Protein AF-A0A7J8GY88-F1 (afdb_monomer_lite)

pLDDT: mean 72.75, std 16.81, range [33.91, 91.88]

Foldseek 3Di:
DDDPPDDDPDPDDDDPDDQPDWDADDPPRDIDRPVVQVVVCVPDPVQVWGADPPPRDIDDDDDDLDADWDKDWDWAPDDDVPAPPWIKIKIWIWFDWDADDDDPPDRGDTPPTDDIDIDIGTDDPPPPD

Sequence (129 aa):
MERLTASSGYKNPQPTVKPDLVGKLSRCGHSFHIYCLVAMYNNGNKDGSLQCPTCKTIYGVKTGTQPPGKMEYHLIPHSLPGHPDCKTIRIIYSIPPGVQVSPTSAVGCHCLGFRCLQVDVSFSPLKVL

InterPro domains:
  IPR001841 Zinc finger, RING-type [PS50089] (28-56)
  IPR013083 Zinc finger, RING/FYVE/PHD-type [G3DSA:3.30.40.10] (1-59)
  IPR018957 Zinc finger, C3HC4 RING-type [PF00097] (24-55)
  IPR039396 Deltex, C-terminal [PF18102] (63-109)
  IPR039398 Deltex family [PTHR12622] (15-100)
  IPR039399 Deltex, C-terminal domain superfamily [G3DSA:3.30.390.130] (62-117)

Secondary structure (DSSP, 8-state):
-----S-----S---S--TT-EEE-TTT--EEEHHHHHHHHHHTT-SS-EE-TTT--EES-----PPS-EEEEEEES-PPTT-TT--EEEEEEE---EE---SSS-TT-EE-----EEEEEEPP-----

Organism: Rousettus aegyptiacus (NCBI:txid9407)

Structure (mmCIF, N/CA/C/O backbone):
data_AF-A0A7J8GY88-F1
#
_entry.id   AF-A0A7J8GY88-F1
#
loop_
_atom_site.group_PDB
_atom_site.id
_atom_site.type_symbol
_atom_site.label_atom_id
_atom_site.label_alt_id
_atom_site.label_comp_id
_atom_site.label_asym_id
_atom_site.label_entity_id
_atom_site.label_seq_id
_atom_site.pdbx_PDB_ins_code
_atom_site.Cartn_x
_atom_site.Cartn_y
_atom_site.Cartn_z
_atom_site.occupancy
_atom_site.B_iso_or_equiv
_atom_site.auth_seq_id
_atom_site.auth_comp_id
_atom_site.auth_asym_id
_atom_site.auth_atom_id
_atom_site.pdbx_PDB_model_num
ATOM 1 N N . MET A 1 1 ? -8.255 3.814 -30.889 1.00 40.75 1 MET A N 1
ATOM 2 C CA . MET A 1 1 ? -7.013 3.438 -30.179 1.00 40.75 1 MET A CA 1
ATOM 3 C C . MET A 1 1 ? -5.896 4.250 -30.811 1.00 40.75 1 MET A C 1
ATOM 5 O O . MET A 1 1 ? -5.532 3.961 -31.945 1.00 40.75 1 MET A O 1
ATOM 9 N N . GLU A 1 2 ? -5.465 5.340 -30.177 1.00 40.03 2 GLU A N 1
ATOM 10 C CA . GLU A 1 2 ? -4.408 6.192 -30.738 1.00 40.03 2 GLU A CA 1
ATOM 11 C C . GLU A 1 2 ? -3.085 5.421 -30.816 1.00 40.03 2 GLU A C 1
ATOM 13 O O . GLU A 1 2 ? -2.654 4.787 -29.850 1.00 40.03 2 GLU A O 1
ATOM 18 N N . ARG A 1 3 ? -2.468 5.434 -32.003 1.00 48.53 3 ARG A N 1
ATOM 19 C CA . ARG A 1 3 ? -1.144 4.857 -32.246 1.00 48.53 3 ARG A CA 1
ATOM 20 C C . ARG A 1 3 ? -0.113 5.739 -31.550 1.00 48.53 3 ARG A C 1
ATOM 22 O O . ARG A 1 3 ? 0.061 6.893 -31.921 1.00 48.53 3 ARG A O 1
ATOM 29 N N . LEU A 1 4 ? 0.585 5.178 -30.569 1.00 50.59 4 LEU A N 1
ATOM 30 C CA . LEU A 1 4 ? 1.735 5.804 -29.922 1.00 50.59 4 LEU A CA 1
ATOM 31 C C . LEU A 1 4 ? 2.887 5.872 -30.943 1.00 50.59 4 LEU A C 1
ATOM 33 O O . LEU A 1 4 ? 3.615 4.901 -31.127 1.00 50.59 4 LEU A O 1
ATOM 37 N N . THR A 1 5 ? 3.002 6.986 -31.667 1.00 51.88 5 THR A N 1
ATOM 38 C CA . THR A 1 5 ? 3.960 7.190 -32.772 1.00 51.88 5 THR A CA 1
ATOM 39 C C . THR A 1 5 ? 5.333 7.705 -32.330 1.00 51.88 5 THR A C 1
ATOM 41 O O . THR A 1 5 ? 6.198 7.911 -33.176 1.00 51.88 5 THR A O 1
ATOM 44 N N . ALA A 1 6 ? 5.569 7.893 -31.028 1.00 51.19 6 ALA A N 1
ATOM 45 C CA . ALA A 1 6 ? 6.829 8.419 -30.509 1.00 51.19 6 ALA A CA 1
ATOM 46 C C . ALA A 1 6 ? 7.483 7.474 -29.491 1.00 51.19 6 ALA A C 1
ATOM 48 O O . ALA A 1 6 ? 6.825 6.915 -28.610 1.00 51.19 6 ALA A O 1
ATOM 49 N N . SER A 1 7 ? 8.807 7.335 -29.594 1.00 56.56 7 SER A N 1
ATOM 50 C CA . SER A 1 7 ? 9.641 6.625 -28.624 1.00 56.56 7 SER A CA 1
ATOM 51 C C . SER A 1 7 ? 9.561 7.300 -27.253 1.00 56.56 7 SER A C 1
ATOM 53 O O . SER A 1 7 ? 9.773 8.507 -27.138 1.00 56.56 7 SER A O 1
ATOM 55 N N . SER A 1 8 ? 9.279 6.516 -26.212 1.00 56.22 8 SER A N 1
ATOM 56 C CA . SER A 1 8 ? 9.199 6.988 -24.827 1.00 56.22 8 SER A CA 1
ATOM 57 C C . SER A 1 8 ? 10.501 7.690 -24.403 1.00 56.22 8 SER A C 1
ATOM 59 O O . SER A 1 8 ? 11.583 7.126 -24.543 1.00 56.22 8 SER A O 1
ATOM 61 N N . GLY A 1 9 ? 10.408 8.925 -23.897 1.00 51.25 9 GLY A N 1
ATOM 62 C CA . GLY A 1 9 ? 11.538 9.828 -23.622 1.00 51.25 9 GLY A CA 1
ATOM 63 C C . GLY A 1 9 ? 12.463 9.455 -22.451 1.00 51.25 9 GLY A C 1
ATOM 64 O O . GLY A 1 9 ? 13.163 10.326 -21.936 1.00 51.25 9 GLY A O 1
ATOM 65 N N . TYR A 1 10 ? 12.491 8.195 -22.009 1.00 54.56 10 TYR A N 1
ATOM 66 C CA . TYR A 1 10 ? 13.381 7.736 -20.940 1.00 54.56 10 TYR A CA 1
ATOM 67 C C . TYR A 1 10 ? 14.808 7.534 -21.475 1.00 54.56 10 TYR A C 1
ATOM 69 O O . TYR A 1 10 ? 15.186 6.451 -21.911 1.00 54.56 10 TYR A O 1
ATOM 77 N N . LYS A 1 11 ? 15.628 8.589 -21.446 1.00 57.06 11 LYS A N 1
ATOM 78 C CA . LYS A 1 11 ? 17.071 8.506 -21.720 1.00 57.06 11 LYS A CA 1
ATOM 79 C C . LYS A 1 11 ? 17.822 8.149 -20.428 1.00 57.06 11 LYS A C 1
ATOM 81 O O . LYS A 1 11 ? 18.142 9.046 -19.663 1.00 57.06 11 LYS A O 1
ATOM 86 N N . ASN A 1 12 ? 18.076 6.863 -20.165 1.00 56.41 12 ASN A N 1
ATOM 87 C CA . ASN A 1 12 ? 18.990 6.390 -19.107 1.00 56.41 12 ASN A CA 1
ATOM 88 C C . ASN A 1 12 ? 19.606 5.015 -19.470 1.00 56.41 12 ASN A C 1
ATOM 90 O O . ASN A 1 12 ? 19.068 4.351 -20.363 1.00 56.41 12 ASN A O 1
ATOM 94 N N . PRO A 1 13 ? 20.743 4.614 -18.852 1.00 52.81 13 PRO A N 1
ATOM 95 C CA . PRO A 1 13 ? 21.670 3.607 -19.381 1.00 52.81 13 PRO A CA 1
ATOM 96 C C . PRO A 1 13 ? 20.986 2.282 -19.711 1.00 52.81 13 PRO A C 1
ATOM 98 O O . PRO A 1 13 ? 20.265 1.724 -18.888 1.00 52.81 13 PRO A O 1
ATOM 101 N N . GLN A 1 14 ? 21.215 1.813 -20.936 1.00 56.06 14 GLN A N 1
ATOM 102 C CA . GLN A 1 14 ?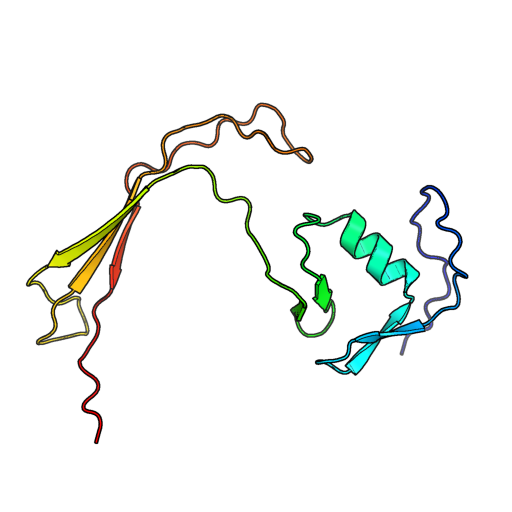 20.589 0.637 -21.535 1.00 56.06 14 GLN A CA 1
ATOM 103 C C . GLN A 1 14 ? 20.840 -0.631 -20.698 1.00 56.06 14 GLN A C 1
ATOM 105 O O . GLN A 1 14 ? 21.978 -1.098 -20.641 1.00 56.06 14 GLN A O 1
ATOM 110 N N . PRO A 1 15 ? 19.805 -1.257 -20.109 1.00 56.34 15 PRO A N 1
ATOM 111 C CA . PRO A 1 15 ? 19.849 -2.686 -19.840 1.00 56.34 15 PRO A CA 1
ATOM 112 C C . PRO A 1 15 ? 19.830 -3.412 -21.193 1.00 56.34 15 PRO A C 1
ATOM 114 O O . PRO A 1 15 ? 19.182 -2.953 -22.130 1.00 56.34 15 PRO A O 1
ATOM 117 N N . THR A 1 16 ? 20.497 -4.557 -21.300 1.00 59.41 16 THR A N 1
ATOM 118 C CA . THR A 1 16 ? 20.654 -5.396 -22.510 1.00 59.41 16 THR A CA 1
ATOM 119 C C . THR A 1 16 ? 19.353 -6.051 -23.021 1.00 59.41 16 THR A C 1
ATOM 121 O O . THR A 1 16 ? 19.370 -7.130 -23.613 1.00 59.41 16 THR A O 1
ATOM 124 N N . VAL A 1 17 ? 18.198 -5.429 -22.786 1.00 59.47 17 VAL A N 1
ATOM 125 C CA . VAL A 1 17 ? 16.869 -5.948 -23.118 1.00 59.47 17 VAL A CA 1
ATOM 126 C C . VAL A 1 17 ? 16.369 -5.277 -24.395 1.00 59.47 17 VAL A C 1
ATOM 128 O O . VAL A 1 17 ? 16.297 -4.053 -24.473 1.00 59.47 17 VAL A O 1
ATOM 131 N N . LYS A 1 18 ? 16.003 -6.082 -25.400 1.00 67.25 18 LYS A N 1
ATOM 132 C CA . LYS A 1 18 ? 15.458 -5.591 -26.676 1.00 67.25 18 LYS A CA 1
ATOM 133 C C . LYS A 1 18 ? 14.180 -4.759 -26.433 1.00 67.25 18 LYS A C 1
ATOM 135 O O . LYS A 1 18 ? 13.305 -5.230 -25.702 1.00 67.25 18 LYS A O 1
ATOM 140 N N . PRO A 1 19 ? 14.037 -3.569 -27.049 1.00 64.62 19 PRO A N 1
ATOM 141 C CA . PRO A 1 19 ? 12.923 -2.649 -26.783 1.00 64.62 19 PRO A CA 1
ATOM 142 C C . PRO A 1 19 ? 11.547 -3.199 -27.194 1.00 64.62 19 PRO A C 1
ATOM 144 O O . PRO A 1 19 ? 10.539 -2.792 -26.623 1.00 64.62 19 PRO A O 1
ATOM 147 N N . ASP A 1 20 ? 11.506 -4.167 -28.112 1.00 75.00 20 ASP A N 1
ATOM 148 C CA . ASP A 1 20 ? 10.263 -4.744 -28.645 1.00 75.00 20 ASP A CA 1
ATOM 149 C C . ASP A 1 20 ? 9.676 -5.874 -27.780 1.00 75.00 20 ASP A C 1
ATOM 151 O O . ASP A 1 20 ? 8.665 -6.483 -28.134 1.00 75.00 20 ASP A O 1
ATOM 155 N N . LEU A 1 21 ? 10.298 -6.196 -26.640 1.00 84.88 21 LEU A N 1
ATOM 156 C CA . LEU A 1 21 ? 9.825 -7.280 -25.787 1.00 84.88 21 LEU A CA 1
ATOM 157 C C . LEU A 1 21 ? 8.581 -6.852 -24.993 1.00 84.88 21 LEU A C 1
ATOM 159 O O . LEU A 1 21 ? 8.649 -6.001 -24.101 1.00 84.88 21 LEU A O 1
ATOM 163 N N . VAL A 1 2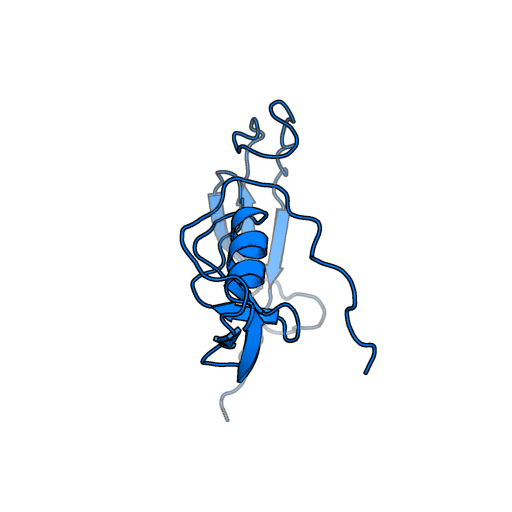2 ? 7.448 -7.490 -25.280 1.00 89.75 22 VAL A N 1
ATOM 164 C CA . VAL A 1 22 ? 6.180 -7.309 -24.560 1.00 89.75 22 VAL A CA 1
ATOM 165 C C . VAL A 1 22 ? 5.988 -8.446 -23.561 1.00 89.75 22 VAL A C 1
ATOM 167 O O . VAL A 1 22 ? 6.116 -9.618 -23.907 1.00 89.75 22 VAL A O 1
ATOM 170 N N . GLY A 1 23 ? 5.650 -8.102 -22.320 1.00 86.62 23 GLY A N 1
ATOM 171 C CA . GLY A 1 23 ? 5.280 -9.059 -21.281 1.00 86.62 23 GLY A CA 1
ATOM 172 C C . GLY A 1 23 ? 3.855 -8.859 -20.801 1.00 86.62 23 GLY A C 1
ATOM 173 O O . GLY A 1 23 ? 3.323 -7.750 -20.833 1.00 86.62 23 GLY A O 1
ATOM 174 N N . LYS A 1 24 ? 3.253 -9.944 -20.315 1.00 91.44 24 LYS A N 1
ATOM 175 C CA . LYS A 1 24 ? 1.909 -9.965 -19.738 1.00 91.44 24 LYS A CA 1
ATOM 176 C C . LYS A 1 24 ? 1.996 -10.196 -18.235 1.00 91.44 24 LYS A C 1
ATOM 178 O O . LYS A 1 24 ? 2.655 -11.132 -17.787 1.00 91.44 24 LYS A O 1
ATOM 183 N N . LEU A 1 25 ? 1.312 -9.365 -17.456 1.00 88.19 25 LEU A N 1
ATOM 184 C CA . LEU A 1 25 ? 1.234 -9.550 -16.010 1.00 88.19 25 LEU A CA 1
ATOM 185 C C . LEU A 1 25 ? 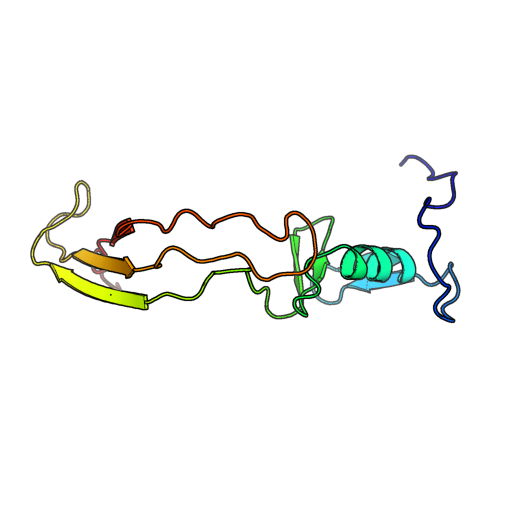0.332 -10.750 -15.674 1.00 88.19 25 LEU A C 1
ATOM 187 O O . LEU A 1 25 ? -0.793 -10.838 -16.163 1.00 88.19 25 LEU A O 1
ATOM 191 N N . SER A 1 26 ? 0.808 -11.662 -14.825 1.00 86.88 26 SER A N 1
ATOM 192 C CA . SER A 1 26 ? 0.183 -12.978 -14.611 1.00 86.88 26 SER A CA 1
ATOM 193 C C . SER A 1 26 ? -1.216 -12.936 -13.987 1.00 86.88 26 SER A C 1
ATOM 195 O O . SER A 1 26 ? -2.068 -13.728 -14.374 1.00 86.88 26 SER A O 1
ATOM 197 N N . ARG A 1 27 ? -1.484 -12.013 -13.049 1.00 87.06 27 ARG A N 1
ATOM 198 C CA . ARG A 1 27 ? -2.763 -11.957 -12.310 1.00 87.06 27 ARG A CA 1
ATOM 199 C C . ARG A 1 27 ? -3.842 -11.163 -13.042 1.00 87.06 27 ARG A C 1
ATOM 201 O O . ARG A 1 27 ? -4.996 -11.559 -13.038 1.00 87.06 27 ARG A O 1
ATOM 208 N N . CYS A 1 28 ? -3.478 -10.031 -13.641 1.00 90.88 28 CYS A N 1
ATOM 209 C CA . CYS A 1 28 ? -4.427 -9.107 -14.269 1.00 90.88 28 CYS A CA 1
ATOM 210 C C . CYS A 1 28 ? -4.428 -9.178 -15.799 1.00 90.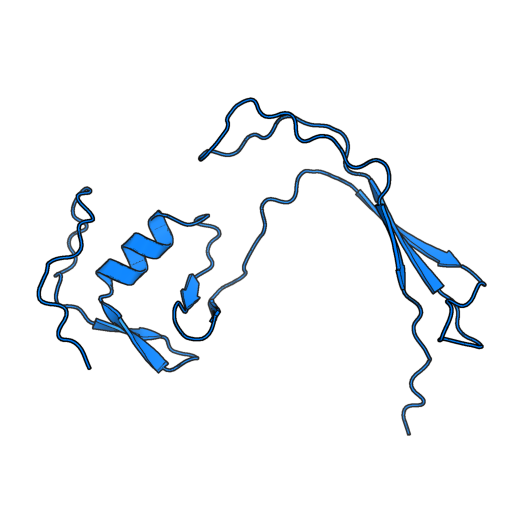88 28 CYS A C 1
ATOM 212 O O . CYS A 1 28 ? -5.232 -8.510 -16.435 1.00 90.88 28 CYS A O 1
ATOM 214 N N . GLY A 1 29 ? -3.499 -9.920 -16.404 1.00 89.25 29 GLY A N 1
ATOM 215 C CA . GLY A 1 29 ? -3.460 -10.161 -17.844 1.00 89.25 29 GLY A CA 1
ATOM 216 C C . GLY A 1 29 ? -3.150 -8.948 -18.726 1.00 89.25 29 GLY A C 1
ATOM 217 O O . GLY A 1 29 ? -3.234 -9.065 -19.944 1.00 89.25 29 GLY A O 1
ATOM 218 N N . HIS A 1 30 ? -2.780 -7.805 -18.149 1.00 91.12 30 HIS A N 1
ATOM 219 C CA . HIS A 1 30 ? -2.423 -6.604 -18.901 1.00 91.12 30 HIS A CA 1
ATOM 220 C C . HIS A 1 30 ? -1.015 -6.736 -19.493 1.00 91.12 30 HIS A C 1
ATOM 222 O O . HIS A 1 30 ? -0.089 -7.168 -18.799 1.00 91.12 30 HIS A O 1
ATOM 228 N N . SER A 1 31 ? -0.870 -6.352 -20.762 1.00 91.00 31 SER A N 1
ATOM 229 C CA . SER A 1 31 ? 0.385 -6.427 -21.514 1.00 91.00 31 SER A CA 1
ATOM 230 C C . SER A 1 31 ? 1.066 -5.066 -21.607 1.00 91.00 31 SER A C 1
ATOM 232 O O . SER A 1 31 ? 0.411 -4.059 -21.872 1.00 91.00 31 SER A O 1
ATOM 234 N N . PHE A 1 32 ? 2.384 -5.044 -21.431 1.00 89.38 32 PHE A N 1
ATOM 235 C CA . PHE A 1 32 ? 3.207 -3.839 -21.515 1.00 89.38 32 PHE A CA 1
ATOM 236 C C . PHE A 1 32 ? 4.570 -4.179 -22.117 1.00 89.38 32 PHE A C 1
ATOM 238 O O . PHE A 1 32 ? 5.032 -5.317 -22.006 1.00 89.38 32 PHE A O 1
ATOM 245 N N . HIS A 1 33 ? 5.260 -3.191 -22.688 1.00 88.06 33 HIS A N 1
ATOM 246 C CA . HIS A 1 33 ? 6.686 -3.350 -22.967 1.00 88.06 33 HIS A CA 1
ATOM 247 C C . HIS A 1 33 ? 7.418 -3.616 -21.651 1.00 88.06 33 HIS A C 1
ATOM 249 O O . HIS A 1 33 ? 7.263 -2.858 -20.685 1.00 88.06 33 HIS A O 1
ATOM 255 N N . ILE A 1 34 ? 8.231 -4.671 -21.618 1.00 85.38 34 ILE A N 1
ATOM 256 C CA . ILE A 1 34 ? 9.042 -5.023 -20.447 1.00 85.38 34 ILE A CA 1
ATOM 257 C C . ILE A 1 34 ? 9.899 -3.825 -20.031 1.00 85.38 34 ILE A C 1
ATOM 259 O O . ILE A 1 34 ? 9.977 -3.501 -18.849 1.00 85.38 34 ILE A O 1
ATOM 263 N N . TYR A 1 35 ? 10.447 -3.098 -21.007 1.00 84.88 35 TYR A N 1
ATOM 264 C CA . TYR A 1 35 ? 11.213 -1.881 -20.762 1.00 84.88 35 TYR A CA 1
ATOM 265 C C . TYR A 1 35 ? 10.409 -0.800 -20.020 1.00 84.88 35 TYR A C 1
ATOM 267 O O . TYR A 1 35 ? 10.896 -0.238 -19.043 1.00 84.88 35 TYR A O 1
ATOM 275 N N . CYS A 1 36 ? 9.158 -0.540 -20.418 1.00 85.94 36 CYS A N 1
ATOM 276 C CA . CYS A 1 36 ? 8.302 0.446 -19.750 1.00 85.94 36 CYS A CA 1
ATOM 277 C C . CYS A 1 36 ? 7.965 0.037 -18.310 1.00 85.94 36 CYS A C 1
ATOM 279 O O . CYS A 1 36 ? 7.924 0.896 -17.430 1.00 85.94 36 CYS A O 1
ATOM 281 N N . LEU A 1 37 ? 7.760 -1.260 -18.051 1.00 85.44 37 LEU A N 1
ATOM 282 C CA . LEU A 1 37 ? 7.546 -1.762 -16.690 1.00 85.44 37 LEU A CA 1
ATOM 283 C C . LEU A 1 37 ? 8.791 -1.582 -15.817 1.00 85.44 37 LEU A C 1
ATOM 285 O O . LEU A 1 37 ? 8.672 -1.141 -14.675 1.00 85.44 37 LEU A O 1
ATOM 289 N N . VAL A 1 38 ? 9.978 -1.872 -16.356 1.00 85.12 38 VAL A N 1
ATOM 290 C CA . VAL A 1 38 ? 11.254 -1.688 -15.647 1.00 85.12 38 VAL A CA 1
ATOM 291 C C . VAL A 1 38 ? 11.530 -0.206 -15.385 1.00 85.12 38 VAL A C 1
ATOM 293 O O . VAL A 1 38 ? 11.898 0.156 -14.271 1.00 85.12 38 VAL A O 1
ATOM 296 N N . ALA A 1 39 ? 11.311 0.667 -16.370 1.00 85.94 39 ALA A N 1
ATOM 297 C CA . ALA A 1 39 ? 11.462 2.113 -16.206 1.00 85.94 39 ALA A CA 1
ATOM 298 C C . ALA A 1 39 ? 10.503 2.666 -15.139 1.00 85.94 39 ALA A C 1
ATOM 300 O O . ALA A 1 39 ? 10.922 3.429 -14.268 1.00 85.94 39 ALA A O 1
ATOM 301 N N . MET A 1 40 ? 9.240 2.229 -15.157 1.00 87.00 40 MET A N 1
ATOM 302 C CA . MET A 1 40 ? 8.254 2.584 -14.136 1.00 87.00 40 MET A CA 1
ATOM 303 C C . MET A 1 40 ? 8.694 2.117 -12.744 1.00 87.00 40 MET A C 1
ATOM 305 O O . MET A 1 40 ? 8.655 2.903 -11.801 1.00 87.00 40 MET A O 1
ATOM 309 N N . TYR A 1 41 ? 9.137 0.864 -12.614 1.00 85.62 41 TYR A N 1
ATOM 310 C CA . TYR A 1 41 ? 9.632 0.324 -11.347 1.00 85.62 41 TYR A CA 1
ATOM 311 C C . TYR A 1 41 ? 10.848 1.109 -10.831 1.00 85.62 41 TYR A C 1
ATOM 313 O O . TYR A 1 41 ? 10.903 1.475 -9.658 1.00 85.62 41 TYR A O 1
ATOM 321 N N . ASN A 1 42 ? 11.787 1.445 -11.719 1.00 84.25 42 ASN A N 1
ATOM 322 C CA . ASN A 1 42 ? 12.994 2.195 -11.377 1.00 84.25 42 ASN A CA 1
ATOM 323 C C . ASN A 1 42 ? 12.733 3.648 -10.963 1.00 84.25 42 ASN A C 1
ATOM 325 O O . ASN A 1 42 ? 13.552 4.213 -10.240 1.00 84.25 42 ASN A O 1
ATOM 329 N N . ASN A 1 43 ? 11.631 4.244 -11.417 1.00 82.31 43 ASN A N 1
ATOM 330 C CA . ASN A 1 43 ? 11.212 5.587 -11.016 1.00 82.31 43 ASN A CA 1
ATOM 331 C C . ASN A 1 43 ? 10.312 5.591 -9.764 1.00 82.31 43 ASN A C 1
ATOM 333 O O . ASN A 1 43 ? 10.003 6.654 -9.234 1.00 82.31 43 ASN A O 1
ATOM 337 N N . GLY A 1 44 ? 9.844 4.423 -9.320 1.00 77.38 44 GLY A N 1
ATOM 338 C CA . GLY A 1 44 ? 9.033 4.282 -8.114 1.00 77.38 44 GLY A CA 1
ATOM 339 C C . GLY A 1 44 ? 9.866 4.128 -6.841 1.00 77.38 44 GLY A C 1
ATOM 340 O O . GLY A 1 44 ? 11.084 4.300 -6.836 1.00 77.38 44 GLY A O 1
ATOM 341 N N . ASN A 1 45 ? 9.199 3.721 -5.759 1.00 70.00 45 ASN A N 1
ATOM 342 C CA . ASN A 1 45 ? 9.815 3.509 -4.444 1.00 70.00 45 ASN A CA 1
ATOM 343 C C . ASN A 1 45 ? 10.769 2.306 -4.383 1.00 70.00 45 ASN A C 1
ATOM 345 O O . ASN A 1 45 ? 11.437 2.124 -3.368 1.00 70.00 45 ASN A O 1
ATOM 349 N N . LYS A 1 46 ? 10.846 1.493 -5.449 1.00 76.19 46 LYS A N 1
ATOM 350 C CA . LYS A 1 46 ? 11.670 0.272 -5.527 1.00 76.19 46 LYS A CA 1
ATOM 351 C C . LYS A 1 46 ? 11.478 -0.644 -4.314 1.00 76.19 46 LYS A C 1
ATOM 353 O O . LYS A 1 46 ? 12.404 -1.322 -3.882 1.00 76.19 46 LYS A O 1
ATOM 358 N N . ASP A 1 47 ? 10.264 -0.683 -3.781 1.00 73.25 47 ASP A N 1
ATOM 359 C CA . ASP A 1 47 ? 9.901 -1.393 -2.557 1.00 73.25 47 ASP A CA 1
ATOM 360 C C . ASP A 1 47 ? 9.709 -2.907 -2.767 1.00 73.25 47 ASP A C 1
ATOM 362 O O . ASP A 1 47 ? 9.142 -3.595 -1.924 1.00 73.25 47 ASP A O 1
ATOM 366 N N . GLY A 1 48 ? 10.157 -3.437 -3.910 1.00 78.94 48 GLY A N 1
ATOM 367 C CA . GLY A 1 48 ? 9.942 -4.829 -4.303 1.00 78.94 48 GLY A CA 1
ATOM 368 C C . GLY A 1 48 ? 8.526 -5.119 -4.805 1.00 78.94 48 GLY A C 1
ATOM 369 O O . GLY A 1 48 ? 8.242 -6.258 -5.179 1.00 78.94 48 GLY A O 1
ATOM 370 N N . SER A 1 49 ? 7.645 -4.113 -4.852 1.00 85.75 49 SER A N 1
ATOM 371 C CA . SER A 1 49 ? 6.303 -4.244 -5.413 1.00 85.75 49 SER A CA 1
ATOM 372 C C . SER A 1 49 ? 6.173 -3.590 -6.787 1.00 85.75 49 SER A C 1
ATOM 374 O O . SER A 1 49 ? 6.796 -2.576 -7.102 1.00 85.75 49 SER A O 1
ATOM 376 N N . LEU A 1 50 ? 5.339 -4.193 -7.631 1.00 86.25 50 LEU A N 1
ATOM 377 C CA . LEU A 1 50 ? 4.957 -3.657 -8.930 1.00 86.25 50 LEU A CA 1
ATOM 378 C C . LEU A 1 50 ? 3.445 -3.465 -8.940 1.00 86.25 50 LEU A C 1
ATOM 380 O O . LEU A 1 50 ? 2.683 -4.411 -8.747 1.00 86.25 50 LEU A O 1
ATOM 384 N N . GLN A 1 51 ? 2.994 -2.244 -9.201 1.00 88.75 51 GLN A N 1
ATOM 385 C CA . GLN A 1 51 ? 1.577 -1.949 -9.349 1.00 88.75 51 GLN A CA 1
ATOM 386 C C . GLN A 1 51 ? 1.214 -1.858 -10.831 1.00 88.75 51 GLN A C 1
ATOM 388 O O . GLN A 1 51 ? 1.842 -1.118 -11.585 1.00 88.75 51 GLN A O 1
ATOM 393 N N . CYS A 1 52 ? 0.180 -2.586 -11.259 1.00 88.94 52 CYS A N 1
ATOM 394 C CA . CYS A 1 52 ? -0.310 -2.484 -12.629 1.00 88.94 52 CYS A CA 1
ATOM 395 C C . CYS A 1 52 ? -0.831 -1.056 -12.901 1.00 88.94 52 CYS A C 1
ATOM 397 O O . CYS A 1 52 ? -1.720 -0.596 -12.173 1.00 88.94 52 CYS A O 1
ATOM 399 N N . PRO A 1 53 ? -0.361 -0.372 -13.962 1.00 88.44 53 PRO A N 1
ATOM 400 C CA . PRO A 1 53 ? -0.813 0.977 -14.305 1.00 88.44 53 PRO A CA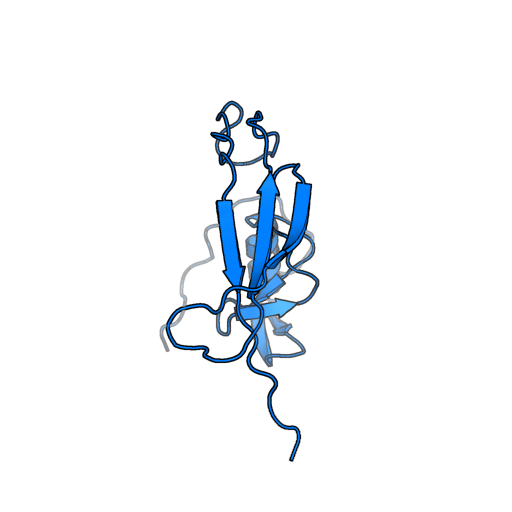 1
ATOM 401 C C . PRO A 1 53 ? -2.325 1.065 -14.538 1.00 88.44 53 PRO A C 1
ATOM 403 O O . PRO A 1 53 ? -2.950 2.029 -14.093 1.00 88.44 53 PRO A O 1
ATOM 406 N N . THR A 1 54 ? -2.893 0.035 -15.178 1.00 88.88 54 THR A N 1
ATOM 407 C CA . THR A 1 54 ? -4.286 -0.015 -15.644 1.00 88.88 54 THR A CA 1
ATOM 408 C C . THR A 1 54 ? -5.276 -0.323 -14.525 1.00 88.88 54 THR A C 1
ATOM 410 O O . THR A 1 54 ? -6.215 0.428 -14.306 1.00 88.88 54 THR A O 1
ATOM 413 N N . CYS A 1 55 ? -5.064 -1.418 -13.794 1.00 89.62 55 CYS A N 1
ATOM 414 C CA . CYS A 1 55 ? -6.047 -1.950 -12.837 1.00 89.62 55 CYS A CA 1
ATOM 415 C C . CYS A 1 55 ? -5.608 -1.858 -11.376 1.00 89.62 55 CYS A C 1
ATOM 417 O O . CYS A 1 55 ? -6.304 -2.342 -10.490 1.00 89.62 55 CYS A O 1
ATOM 419 N N . LYS A 1 56 ? -4.431 -1.279 -11.112 1.00 88.69 56 LYS A N 1
ATOM 420 C CA . LYS A 1 56 ? -3.876 -1.095 -9.766 1.00 88.69 56 LYS A CA 1
ATOM 421 C C . LYS A 1 56 ? -3.595 -2.390 -8.991 1.00 88.69 56 LYS A C 1
ATOM 423 O O . LYS A 1 56 ? -3.180 -2.285 -7.841 1.00 88.69 56 LYS A O 1
ATOM 428 N N . THR A 1 57 ? -3.719 -3.573 -9.609 1.00 87.94 57 THR A N 1
ATOM 429 C CA . THR A 1 57 ? -3.292 -4.851 -9.017 1.00 87.94 57 THR A CA 1
ATOM 430 C C . THR A 1 57 ? -1.831 -4.779 -8.593 1.00 87.94 57 THR A C 1
ATOM 432 O O . THR A 1 57 ? -0.972 -4.388 -9.385 1.00 87.94 57 THR A O 1
ATOM 435 N N . ILE A 1 58 ? -1.562 -5.169 -7.350 1.00 88.06 58 ILE A N 1
ATOM 436 C CA . ILE A 1 58 ? -0.230 -5.165 -6.750 1.00 88.06 58 ILE A CA 1
ATOM 437 C C . ILE A 1 58 ? 0.376 -6.565 -6.882 1.00 88.06 58 ILE A C 1
ATOM 439 O O . ILE A 1 58 ? -0.254 -7.575 -6.555 1.00 88.06 58 ILE A O 1
ATOM 443 N N . TYR A 1 59 ? 1.608 -6.605 -7.372 1.00 85.31 59 TYR A N 1
ATOM 444 C CA . TYR A 1 59 ? 2.462 -7.780 -7.451 1.00 85.31 59 TYR A CA 1
ATOM 445 C C . TYR A 1 59 ? 3.592 -7.604 -6.438 1.00 85.31 59 TYR A C 1
ATOM 447 O O . TYR A 1 59 ? 4.272 -6.582 -6.467 1.00 85.31 59 TYR A O 1
ATOM 455 N N . GLY A 1 60 ? 3.779 -8.575 -5.543 1.00 85.50 60 GLY A N 1
ATOM 456 C CA . GLY A 1 60 ? 4.673 -8.438 -4.389 1.00 85.50 60 GLY A CA 1
ATOM 457 C C . GLY A 1 60 ? 3.996 -7.777 -3.184 1.00 85.50 60 GLY A C 1
ATOM 458 O O . GLY A 1 60 ? 2.772 -7.623 -3.149 1.00 85.50 60 GLY A O 1
ATOM 459 N N . VAL A 1 61 ? 4.797 -7.406 -2.185 1.00 84.19 61 VAL A N 1
ATOM 460 C CA . VAL A 1 61 ? 4.332 -6.737 -0.962 1.00 84.19 61 VAL A CA 1
ATOM 461 C C . VAL A 1 61 ? 4.613 -5.250 -1.097 1.00 84.19 61 VAL A C 1
ATOM 463 O O . VAL A 1 61 ? 5.766 -4.840 -1.084 1.00 84.19 61 VAL A O 1
ATOM 466 N N . LYS A 1 62 ? 3.561 -4.442 -1.240 1.00 80.62 62 LYS A N 1
ATOM 467 C CA . LYS A 1 62 ? 3.705 -2.987 -1.291 1.00 80.62 62 LYS A CA 1
ATOM 468 C C . LYS A 1 62 ? 4.015 -2.465 0.102 1.00 80.62 62 LYS A C 1
ATOM 470 O O . LYS A 1 62 ? 3.175 -2.586 0.994 1.00 80.62 62 LYS A O 1
ATOM 475 N N . THR A 1 63 ? 5.193 -1.876 0.274 1.00 80.00 63 THR A N 1
ATOM 476 C CA . THR A 1 63 ? 5.578 -1.250 1.543 1.00 80.00 63 THR A CA 1
ATOM 477 C C . THR A 1 63 ? 5.559 0.270 1.413 1.00 80.00 63 THR A C 1
ATOM 479 O O . THR A 1 63 ? 5.815 0.839 0.351 1.00 80.00 63 THR A O 1
ATOM 482 N N . GLY A 1 64 ? 5.142 0.941 2.485 1.00 78.88 64 GLY A N 1
ATOM 483 C CA . GLY A 1 64 ? 5.155 2.398 2.575 1.00 78.88 64 GLY A CA 1
ATOM 484 C C . GLY A 1 64 ? 6.449 2.907 3.201 1.00 78.88 64 GLY A C 1
ATOM 485 O O . GLY A 1 64 ? 7.214 2.153 3.793 1.00 78.88 64 GLY A O 1
ATOM 486 N N . THR A 1 65 ? 6.658 4.216 3.144 1.00 75.62 65 THR A N 1
ATOM 487 C CA . THR A 1 65 ? 7.776 4.904 3.805 1.00 75.62 65 THR A CA 1
ATOM 488 C C . THR A 1 65 ? 7.385 5.356 5.215 1.00 75.62 65 THR A C 1
ATOM 490 O O . THR A 1 65 ? 7.590 6.513 5.581 1.00 75.62 65 THR A O 1
ATOM 493 N N . GLN A 1 66 ? 6.732 4.478 5.985 1.00 78.06 66 GLN A N 1
ATOM 494 C CA . GLN A 1 66 ? 6.284 4.813 7.336 1.00 78.06 66 GLN A CA 1
ATOM 495 C C . GLN A 1 66 ? 7.511 5.092 8.227 1.00 78.06 66 GLN A C 1
ATOM 497 O O . GLN A 1 66 ? 8.402 4.243 8.296 1.00 78.06 66 GLN A O 1
ATOM 502 N N . PRO A 1 67 ? 7.586 6.253 8.905 1.00 80.88 67 PRO A N 1
ATOM 503 C CA . PRO A 1 67 ? 8.694 6.553 9.803 1.00 80.88 67 PRO A CA 1
ATOM 504 C C . PRO A 1 67 ? 8.672 5.645 11.045 1.00 80.88 67 PRO A C 1
ATOM 506 O O . PRO A 1 67 ? 7.619 5.100 11.398 1.00 80.88 67 PRO A O 1
ATOM 509 N N . PRO A 1 68 ? 9.809 5.504 11.750 1.00 81.44 68 PRO A N 1
ATOM 510 C CA . PRO A 1 68 ? 9.865 4.758 13.000 1.00 81.44 68 PRO A CA 1
ATOM 511 C C . PRO A 1 68 ? 8.878 5.317 14.031 1.00 81.44 68 PRO A C 1
ATOM 513 O O . PRO A 1 68 ? 8.809 6.523 14.261 1.00 81.44 68 PRO A O 1
ATOM 516 N N . GLY A 1 69 ? 8.130 4.430 14.679 1.00 84.75 69 GLY A N 1
ATOM 517 C CA . GLY A 1 69 ? 7.142 4.789 15.689 1.00 84.75 69 GLY A CA 1
ATOM 518 C C . GLY A 1 69 ? 6.627 3.563 16.432 1.00 84.75 69 GLY A C 1
ATOM 519 O O . GLY A 1 69 ? 7.067 2.440 16.182 1.00 84.75 69 GLY A O 1
ATOM 520 N N . LYS A 1 70 ? 5.692 3.786 17.354 1.00 85.81 70 LYS A N 1
ATOM 521 C CA . LYS A 1 70 ? 5.006 2.736 18.114 1.00 85.81 70 LYS A CA 1
ATOM 522 C C . LYS A 1 70 ? 3.514 2.742 17.804 1.00 85.81 70 LYS A C 1
ATOM 524 O O . LYS A 1 70 ? 2.921 3.806 17.630 1.00 85.81 70 LYS A O 1
ATOM 529 N N . MET A 1 71 ? 2.929 1.552 17.767 1.00 89.62 71 MET A N 1
ATOM 530 C CA . MET A 1 71 ? 1.489 1.329 17.686 1.00 89.62 71 MET A CA 1
ATOM 531 C C . MET A 1 71 ? 1.074 0.522 18.915 1.00 89.62 71 MET A C 1
ATOM 533 O O . MET A 1 71 ? 1.583 -0.576 19.130 1.00 89.62 71 MET A O 1
ATOM 537 N N . GLU A 1 72 ? 0.159 1.067 19.707 1.00 90.25 72 GLU A N 1
ATOM 538 C CA . GLU A 1 72 ? -0.414 0.425 20.893 1.00 90.25 72 GLU A CA 1
ATOM 539 C C . GLU A 1 72 ? -1.937 0.361 20.747 1.00 90.25 72 GLU A C 1
ATOM 541 O O . GLU A 1 72 ? -2.528 1.160 20.017 1.00 90.25 72 GLU A O 1
ATOM 546 N N . TYR A 1 73 ? -2.592 -0.588 21.417 1.00 91.88 73 TYR A N 1
ATOM 547 C CA . TYR A 1 73 ? -4.050 -0.681 21.405 1.00 91.88 73 TYR A CA 1
ATOM 548 C C . TYR A 1 73 ? -4.615 -0.981 22.793 1.00 91.88 73 TYR A C 1
ATOM 550 O O . TYR A 1 73 ? -4.019 -1.713 23.582 1.00 91.88 73 TYR A O 1
ATOM 558 N N . HIS A 1 74 ? -5.796 -0.432 23.070 1.00 91.00 74 HIS A N 1
ATOM 559 C CA . HIS A 1 74 ? -6.555 -0.671 24.295 1.00 91.00 74 HIS A CA 1
ATOM 560 C C . HIS A 1 74 ? -8.028 -0.906 23.976 1.00 91.00 74 HIS A C 1
ATOM 562 O O . HIS A 1 74 ? -8.565 -0.330 23.035 1.00 91.00 74 HIS A O 1
ATOM 568 N N . LEU A 1 75 ? -8.707 -1.706 24.795 1.00 90.31 75 LEU A N 1
ATOM 569 C CA . LEU A 1 75 ? -10.163 -1.816 24.759 1.00 90.31 75 LEU A CA 1
ATOM 570 C C . LEU A 1 75 ? -10.766 -0.819 25.746 1.00 90.31 75 LEU A C 1
ATOM 572 O O . LEU A 1 75 ? -10.498 -0.901 26.944 1.00 90.31 75 LEU A O 1
ATOM 576 N N . ILE A 1 76 ? -11.599 0.095 25.256 1.00 89.62 76 ILE A N 1
ATOM 577 C CA . ILE A 1 76 ? -12.362 1.020 26.094 1.00 89.62 76 ILE A CA 1
ATOM 578 C C . ILE A 1 76 ? -13.820 0.546 26.212 1.00 89.62 76 ILE A C 1
ATOM 580 O O . ILE A 1 76 ? -14.408 0.092 25.226 1.00 89.62 76 ILE A O 1
ATOM 584 N N . PRO A 1 77 ? -14.436 0.660 27.402 1.00 88.00 77 PRO A N 1
ATOM 585 C CA . PRO A 1 77 ? -15.817 0.239 27.642 1.00 88.00 77 PRO A CA 1
ATO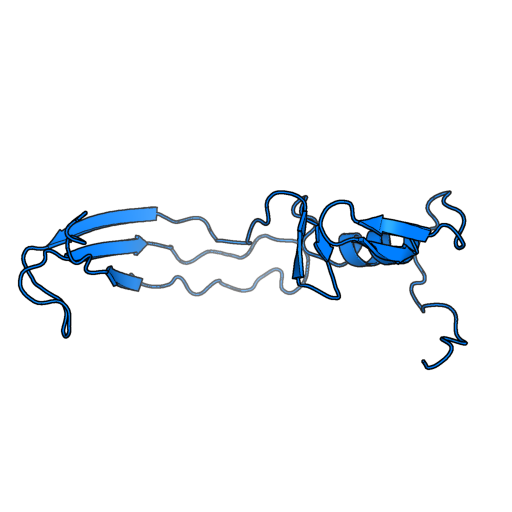M 586 C C . PRO A 1 77 ? -16.853 1.263 27.139 1.00 88.00 77 PRO A C 1
ATOM 588 O O . PRO A 1 77 ? -17.968 1.299 27.641 1.00 88.00 77 PRO A O 1
ATOM 591 N N . HIS A 1 78 ? -16.486 2.106 26.172 1.00 84.88 78 HIS A N 1
ATOM 592 C CA . HIS A 1 78 ? -17.365 3.105 25.569 1.00 84.88 78 HIS A CA 1
ATOM 593 C C . HIS A 1 78 ? -17.669 2.702 24.129 1.00 84.88 78 HIS A C 1
ATOM 595 O O . HIS A 1 78 ? -16.768 2.272 23.405 1.00 84.88 78 HIS A O 1
ATOM 601 N N . SER A 1 79 ? -18.922 2.860 23.717 1.00 87.75 79 SER A N 1
ATOM 602 C CA . SER A 1 79 ? -19.379 2.621 22.349 1.00 87.75 79 SER A CA 1
ATOM 603 C C . SER A 1 79 ? -19.221 3.877 21.494 1.00 87.75 79 SER A C 1
ATOM 605 O O . SER A 1 79 ? -19.489 4.981 21.973 1.00 87.75 79 SER A O 1
ATOM 607 N N . LEU A 1 80 ? -18.806 3.731 20.233 1.00 87.69 80 LEU A N 1
ATOM 608 C CA . LEU A 1 80 ? -18.800 4.858 19.302 1.00 87.69 80 LEU A CA 1
ATOM 609 C C . LEU A 1 80 ? -20.220 5.185 18.818 1.00 87.69 80 LEU A C 1
ATOM 611 O O . LEU A 1 80 ? -21.073 4.292 18.738 1.00 87.69 80 LEU A O 1
ATOM 615 N N . PRO A 1 81 ? -20.475 6.447 18.428 1.00 86.94 81 PRO A N 1
ATOM 616 C CA . PRO A 1 81 ? -21.716 6.818 17.762 1.00 86.94 81 PRO A CA 1
ATOM 617 C C . PRO A 1 81 ? -21.995 5.894 16.565 1.00 86.94 81 PRO A C 1
ATOM 619 O O . PRO A 1 81 ? -21.128 5.672 15.721 1.00 86.94 81 PRO A O 1
ATOM 622 N N . GLY A 1 82 ? -23.199 5.322 16.506 1.00 85.94 82 GLY A N 1
ATOM 623 C CA . GLY A 1 82 ? -23.604 4.374 15.460 1.00 85.94 82 GLY A CA 1
ATOM 624 C C . GLY A 1 82 ? -23.281 2.897 15.731 1.00 85.94 82 GLY A C 1
ATOM 625 O O . GLY A 1 82 ? -23.715 2.057 14.952 1.00 85.94 82 GLY A O 1
ATOM 626 N N . HIS A 1 83 ? -22.588 2.564 16.828 1.00 84.19 83 HIS A N 1
ATOM 627 C CA . HIS A 1 83 ? -22.268 1.179 17.212 1.00 84.19 83 HIS A CA 1
ATOM 628 C C . HIS A 1 83 ? -22.667 0.897 18.676 1.00 84.19 83 HIS A C 1
ATOM 630 O O . HIS A 1 83 ? -21.784 0.774 19.528 1.00 84.19 83 HIS A O 1
ATOM 636 N N . PRO A 1 84 ? -23.975 0.822 19.000 1.00 82.50 84 PRO A N 1
ATOM 637 C CA . PRO A 1 84 ? -24.440 0.585 20.369 1.00 82.50 84 PRO A CA 1
ATOM 638 C C . PRO A 1 84 ? -24.026 -0.802 20.890 1.00 82.50 84 PRO A C 1
ATOM 640 O O . PRO A 1 84 ? -23.811 -1.730 20.112 1.00 82.50 84 PRO A O 1
ATOM 643 N N . ASP A 1 85 ? -23.910 -0.931 22.215 1.00 84.38 85 ASP A N 1
ATOM 644 C CA . ASP A 1 85 ? -23.640 -2.185 22.944 1.00 84.38 85 ASP A CA 1
ATOM 645 C C . ASP A 1 85 ? -22.299 -2.871 22.625 1.00 84.38 85 ASP A C 1
ATOM 647 O O . ASP A 1 85 ? -22.118 -4.073 22.835 1.00 84.38 85 ASP A O 1
ATOM 651 N N . CYS A 1 86 ? -21.324 -2.102 22.134 1.00 84.88 86 CYS A N 1
ATOM 652 C CA . CYS A 1 86 ? -20.020 -2.612 21.711 1.00 84.88 86 CYS A CA 1
ATOM 653 C C . CYS A 1 86 ? -18.870 -1.895 22.421 1.00 84.88 86 CYS A C 1
ATOM 655 O O . CYS A 1 86 ? -18.913 -0.682 22.636 1.00 84.88 86 CYS A O 1
ATOM 657 N N . LYS A 1 87 ? -17.809 -2.640 22.756 1.00 87.06 87 LYS A N 1
ATOM 658 C CA . LYS A 1 87 ? -16.538 -2.052 23.206 1.00 87.06 87 LYS A CA 1
ATOM 659 C C . LYS A 1 87 ? -15.798 -1.455 22.010 1.00 87.06 87 LYS A C 1
ATOM 661 O O . LYS A 1 87 ? -15.962 -1.908 20.877 1.00 87.06 87 LYS A O 1
ATOM 666 N N . THR A 1 88 ? -14.939 -0.481 22.274 1.00 88.69 88 THR A N 1
ATOM 667 C CA . THR A 1 88 ? -14.153 0.189 21.232 1.00 88.69 88 THR A CA 1
ATOM 668 C C . THR A 1 88 ? -12.679 -0.140 21.391 1.00 88.69 88 THR A C 1
ATOM 670 O O . THR A 1 88 ? -12.154 -0.163 22.504 1.00 88.69 88 THR A O 1
ATOM 673 N N . ILE A 1 89 ? -12.007 -0.416 20.279 1.00 90.94 89 ILE A N 1
ATOM 674 C CA . ILE A 1 89 ? -10.558 -0.562 20.215 1.00 90.94 89 ILE A CA 1
ATOM 675 C C . ILE A 1 89 ? -9.985 0.830 19.964 1.00 90.94 89 ILE A C 1
ATOM 677 O O . ILE A 1 89 ? -10.179 1.412 18.898 1.00 90.94 89 ILE A O 1
ATOM 681 N N . ARG A 1 90 ? -9.277 1.356 20.955 1.00 87.12 90 ARG A N 1
ATOM 682 C CA . ARG A 1 90 ? -8.507 2.590 20.860 1.00 87.12 90 ARG A CA 1
ATOM 683 C C . ARG A 1 90 ? -7.107 2.245 20.376 1.00 87.12 90 ARG A C 1
ATOM 685 O O . ARG A 1 90 ? -6.356 1.610 21.114 1.00 87.12 90 ARG A O 1
ATOM 692 N N . ILE A 1 91 ? -6.755 2.664 19.166 1.00 90.56 91 ILE A N 1
ATOM 693 C CA . ILE A 1 91 ? -5.415 2.497 18.596 1.00 90.56 91 ILE A CA 1
ATOM 694 C C . ILE A 1 91 ? -4.648 3.808 18.774 1.00 90.56 91 ILE A C 1
ATOM 696 O O . ILE A 1 91 ? -5.122 4.874 18.374 1.00 90.56 91 ILE A O 1
ATOM 700 N N . ILE A 1 92 ? -3.467 3.730 19.381 1.00 86.44 92 ILE A N 1
ATOM 701 C CA . ILE A 1 92 ? -2.606 4.873 19.682 1.00 86.44 92 ILE A CA 1
ATOM 702 C C . ILE A 1 92 ? -1.335 4.757 18.841 1.00 86.44 92 ILE A C 1
ATOM 704 O O . ILE A 1 92 ? -0.530 3.845 19.037 1.00 86.44 92 ILE A O 1
ATOM 708 N N . TYR A 1 93 ? -1.137 5.706 17.926 1.00 85.75 93 TYR A N 1
ATOM 709 C CA . TYR A 1 93 ? 0.104 5.834 17.163 1.00 85.75 93 TYR A CA 1
ATOM 710 C C . TYR A 1 93 ? 1.006 6.903 17.781 1.00 85.75 93 TYR A C 1
ATOM 712 O O . TYR A 1 93 ? 0.628 8.072 17.860 1.00 85.75 93 TYR A O 1
ATOM 720 N N . SER A 1 94 ? 2.218 6.513 18.176 1.00 80.88 94 SER A N 1
ATOM 721 C CA . SER A 1 94 ? 3.253 7.416 18.688 1.00 80.88 94 SER A CA 1
ATOM 722 C C . SER A 1 94 ? 4.428 7.463 17.717 1.00 80.88 94 SER A C 1
ATOM 724 O O . SER A 1 94 ? 5.282 6.575 17.719 1.00 80.88 94 SER A O 1
ATOM 726 N N . ILE A 1 95 ? 4.470 8.497 16.877 1.00 82.81 95 ILE A N 1
ATOM 727 C CA . ILE A 1 95 ? 5.535 8.713 15.892 1.00 82.81 95 ILE A CA 1
ATOM 728 C C . ILE A 1 95 ? 6.317 9.964 16.317 1.00 82.81 95 ILE A C 1
ATOM 730 O O . ILE A 1 95 ? 5.808 11.078 16.152 1.00 82.81 95 ILE A O 1
ATOM 734 N N . PRO A 1 96 ? 7.518 9.819 16.909 1.00 78.81 96 PRO A N 1
ATOM 735 C CA . PRO A 1 96 ? 8.321 10.970 17.295 1.00 78.81 96 PRO A CA 1
ATOM 736 C C . PRO A 1 96 ? 8.743 11.778 16.056 1.00 78.81 96 PRO A C 1
ATOM 738 O O . PRO A 1 96 ? 8.884 11.213 14.969 1.00 78.81 96 PRO A O 1
ATOM 741 N N . PRO A 1 97 ? 8.958 13.099 16.195 1.00 75.38 97 PRO A N 1
ATOM 742 C CA . PRO A 1 97 ? 9.539 13.889 15.120 1.00 75.38 97 PRO A CA 1
ATOM 743 C C . PRO A 1 97 ? 10.924 13.341 14.774 1.00 75.38 97 PRO A C 1
ATOM 745 O O . PRO A 1 97 ? 11.705 12.975 15.653 1.00 75.38 97 PRO A O 1
ATOM 748 N N . GLY A 1 98 ? 11.225 13.299 13.484 1.00 69.06 98 GLY A N 1
ATOM 749 C CA . GLY A 1 98 ? 12.477 12.763 12.972 1.00 69.06 98 GLY A CA 1
ATOM 750 C C . GLY A 1 98 ? 12.853 13.419 11.653 1.00 69.06 98 GLY A C 1
ATOM 751 O O . GLY A 1 98 ? 12.054 14.125 11.034 1.00 69.06 98 GLY A O 1
ATOM 752 N N . VAL A 1 99 ? 14.090 13.192 11.228 1.00 67.25 99 VAL A N 1
ATOM 753 C CA . VAL A 1 99 ? 14.580 13.643 9.924 1.00 67.25 99 VAL A CA 1
ATOM 754 C C . VAL A 1 99 ? 14.303 12.546 8.906 1.00 67.25 99 VAL A C 1
ATOM 756 O O . VAL A 1 99 ? 14.650 11.385 9.137 1.00 67.25 99 VAL A O 1
ATOM 759 N N . GLN A 1 100 ? 13.680 12.899 7.782 1.00 60.50 100 GLN A N 1
ATOM 760 C CA . GLN A 1 100 ? 13.456 11.941 6.708 1.00 60.50 100 GLN A CA 1
ATOM 761 C C . GLN A 1 100 ? 14.795 11.554 6.068 1.00 60.50 100 GLN A C 1
ATOM 763 O O . GLN A 1 100 ? 15.494 12.388 5.494 1.00 60.50 100 GLN A O 1
ATOM 768 N N . VAL A 1 101 ? 15.142 10.272 6.160 1.00 55.56 101 VAL A N 1
ATOM 769 C CA . VAL A 1 101 ? 16.372 9.693 5.605 1.00 55.56 101 VAL A CA 1
ATOM 770 C C . VAL A 1 101 ? 16.027 8.726 4.462 1.00 55.56 101 VAL A C 1
ATOM 772 O O . VAL A 1 101 ? 16.198 7.519 4.584 1.00 55.56 101 VAL A O 1
ATOM 775 N N . SER A 1 102 ? 15.477 9.223 3.345 1.00 57.62 102 SER A N 1
ATOM 776 C CA . SER A 1 102 ? 15.250 8.404 2.133 1.00 57.62 102 SER A CA 1
ATOM 777 C C . SER A 1 102 ? 15.447 9.198 0.823 1.00 57.62 102 SER A C 1
ATOM 779 O O . SER A 1 102 ? 15.226 10.407 0.820 1.00 57.62 102 SER A O 1
ATOM 781 N N . PRO A 1 103 ? 15.854 8.550 -0.291 1.00 52.34 103 PRO A N 1
ATOM 782 C CA . PRO A 1 103 ? 16.787 9.124 -1.274 1.00 52.34 103 PRO A CA 1
ATOM 783 C C . PRO A 1 103 ? 16.205 10.006 -2.390 1.00 52.34 103 PRO A C 1
ATOM 785 O O . PRO A 1 103 ? 16.981 10.522 -3.191 1.00 52.34 103 PRO A O 1
ATOM 788 N N . THR A 1 104 ? 14.893 10.212 -2.500 1.00 54.12 104 THR A N 1
ATOM 789 C CA . THR A 1 104 ? 14.340 11.019 -3.603 1.00 54.12 104 THR A CA 1
ATOM 790 C C . THR A 1 104 ? 13.218 11.931 -3.128 1.00 54.12 104 THR A C 1
ATOM 792 O O . THR A 1 104 ? 12.181 11.464 -2.666 1.00 54.12 104 THR A O 1
ATOM 795 N N . SER A 1 105 ? 13.464 13.235 -3.300 1.00 47.06 105 SER A N 1
ATOM 796 C CA . SER A 1 105 ? 12.699 14.427 -2.898 1.00 47.06 105 SER A CA 1
ATOM 797 C C . SER A 1 105 ? 12.683 14.744 -1.393 1.00 47.06 105 SER A C 1
ATOM 799 O O . SER A 1 105 ? 11.815 14.305 -0.652 1.00 47.06 105 SER A O 1
ATOM 801 N N . ALA A 1 106 ? 13.643 15.606 -1.023 1.00 46.91 106 ALA A N 1
ATOM 802 C CA . ALA A 1 106 ? 13.801 16.356 0.229 1.00 46.91 106 ALA A CA 1
ATOM 803 C C . ALA A 1 106 ? 14.607 15.699 1.369 1.00 46.91 106 ALA A C 1
ATOM 805 O O . ALA A 1 106 ? 14.133 15.508 2.488 1.00 46.91 106 ALA A O 1
ATOM 806 N N . VAL A 1 107 ? 15.898 15.463 1.103 1.00 43.72 107 VAL A N 1
ATOM 807 C CA . VAL A 1 107 ? 16.923 15.402 2.158 1.00 43.72 107 VAL A CA 1
ATOM 808 C C . VAL A 1 107 ? 16.811 16.675 3.009 1.00 43.72 107 VAL A C 1
ATOM 810 O O . VAL A 1 107 ? 16.949 17.774 2.479 1.00 43.72 107 VAL A O 1
ATOM 813 N N . GLY A 1 108 ? 16.537 16.534 4.309 1.00 44.22 108 GLY A N 1
ATOM 814 C CA . GLY A 1 108 ? 16.459 17.662 5.248 1.00 44.22 108 GLY A CA 1
ATOM 815 C C . GLY A 1 108 ? 15.050 18.149 5.605 1.00 44.22 108 GLY A C 1
ATOM 816 O O . GLY A 1 108 ? 14.926 19.084 6.394 1.00 44.22 108 GLY A O 1
ATOM 817 N N . CYS A 1 109 ? 13.981 17.518 5.107 1.00 47.22 109 CYS A N 1
ATOM 818 C CA . CYS A 1 109 ? 12.646 17.792 5.639 1.00 47.22 109 CYS A CA 1
ATOM 819 C C . CYS A 1 109 ? 12.473 17.134 7.015 1.00 47.22 109 CYS A C 1
ATOM 821 O O . CYS A 1 109 ? 12.608 15.918 7.179 1.00 47.22 109 CYS A O 1
ATOM 823 N N . HIS A 1 110 ? 12.148 17.955 8.013 1.00 49.81 110 HIS A N 1
ATOM 824 C CA . HIS A 1 110 ? 11.637 17.469 9.286 1.00 49.81 110 HIS A CA 1
ATOM 825 C C . HIS A 1 110 ? 10.274 16.830 9.024 1.00 49.81 110 HIS A C 1
ATOM 827 O O . HIS A 1 110 ? 9.328 17.520 8.634 1.00 49.81 110 HIS A O 1
ATOM 833 N N . CYS A 1 111 ? 10.149 15.525 9.259 1.00 52.75 111 CYS A N 1
ATOM 834 C CA . CYS A 1 111 ? 8.828 14.952 9.445 1.00 52.75 111 CYS A CA 1
ATOM 835 C C . CYS A 1 111 ? 8.305 15.551 10.749 1.00 52.75 111 CYS A C 1
ATOM 837 O O . CYS A 1 111 ? 8.806 15.227 11.831 1.00 52.75 111 CYS A O 1
ATOM 839 N N . LEU A 1 112 ? 7.339 16.466 10.647 1.00 54.62 112 LEU A N 1
ATOM 840 C CA . LEU A 1 112 ? 6.600 16.934 11.810 1.00 54.62 112 LEU A CA 1
ATOM 841 C C . LEU A 1 112 ? 5.971 15.688 12.436 1.00 54.62 112 LEU A C 1
ATOM 843 O O . LEU A 1 112 ? 5.100 15.060 11.839 1.00 54.62 112 LEU A O 1
ATOM 847 N N . GLY A 1 113 ? 6.499 15.266 13.585 1.00 50.66 113 GLY A N 1
ATOM 848 C CA . GLY A 1 113 ? 5.980 14.107 14.296 1.00 50.66 113 GLY A CA 1
ATOM 849 C C . GLY A 1 113 ? 4.493 14.311 14.552 1.00 50.66 113 GLY A C 1
ATOM 850 O O . GLY A 1 113 ? 4.074 15.386 14.986 1.00 50.66 113 GLY A O 1
ATOM 851 N N . PHE A 1 114 ? 3.686 13.292 14.282 1.00 53.09 114 PHE A N 1
ATOM 852 C CA . PHE A 1 114 ? 2.282 13.330 14.657 1.00 53.09 114 PHE A CA 1
ATOM 853 C C . PHE A 1 114 ? 2.205 13.104 16.167 1.00 53.09 114 PHE A C 1
ATOM 855 O O . PHE A 1 114 ? 2.497 12.012 16.659 1.00 53.09 114 PHE A O 1
ATOM 862 N N . ARG A 1 115 ? 1.821 14.138 16.925 1.00 45.44 115 ARG A N 1
ATOM 863 C CA . ARG A 1 115 ? 1.417 13.949 18.324 1.00 45.44 115 ARG A CA 1
ATOM 864 C C . ARG A 1 115 ? 0.155 13.089 18.326 1.00 45.44 115 ARG A C 1
ATOM 866 O O . ARG A 1 115 ? -0.881 13.560 17.879 1.00 45.44 115 ARG A O 1
ATOM 873 N N . CYS A 1 116 ? 0.289 11.850 18.801 1.00 47.56 116 CYS A N 1
ATOM 874 C CA . CYS A 1 116 ? -0.776 10.902 19.136 1.00 47.56 116 CYS A CA 1
ATOM 875 C C . CYS A 1 116 ? -2.028 11.000 18.256 1.00 47.56 116 CYS A C 1
ATOM 877 O O . CYS A 1 116 ? -3.044 11.552 18.680 1.00 47.56 116 CYS A O 1
ATOM 879 N N . LEU A 1 117 ? -1.984 10.419 17.054 1.00 55.41 117 LEU A N 1
ATOM 880 C CA . LEU A 1 117 ? -3.222 10.171 16.322 1.00 55.41 117 LEU A CA 1
ATOM 881 C C . LEU A 1 117 ? -3.939 9.004 17.015 1.00 55.41 117 LEU A C 1
ATOM 883 O O . LEU A 1 117 ? -3.467 7.865 16.975 1.00 55.41 117 LEU A O 1
ATOM 887 N N . GLN A 1 118 ? -5.040 9.302 17.701 1.00 56.03 118 GLN A N 1
ATOM 888 C CA . GLN A 1 118 ? -5.938 8.293 18.245 1.00 56.03 118 GLN A CA 1
ATOM 889 C C . GLN A 1 118 ? -6.953 7.924 17.172 1.00 56.03 118 GLN A C 1
ATOM 891 O O . GLN A 1 118 ? -7.672 8.789 16.672 1.00 56.03 118 GLN A O 1
ATOM 896 N N . VAL A 1 119 ? -7.006 6.641 16.830 1.00 68.56 119 VAL A N 1
ATOM 897 C CA . VAL A 1 119 ? -8.042 6.098 15.953 1.00 68.56 119 VAL A CA 1
ATOM 898 C C . VAL A 1 119 ? -8.879 5.140 16.783 1.00 68.56 119 VAL A C 1
ATOM 900 O O . VAL A 1 119 ? -8.372 4.133 17.276 1.00 68.56 119 VAL A O 1
ATOM 903 N N . ASP A 1 120 ? -10.152 5.475 16.954 1.00 67.75 120 ASP A N 1
ATOM 904 C CA . ASP A 1 120 ? -11.115 4.638 17.656 1.00 67.75 120 ASP A CA 1
ATOM 905 C C . ASP A 1 120 ? -11.913 3.818 16.640 1.00 67.75 120 ASP A C 1
ATOM 907 O O . ASP A 1 120 ? -12.479 4.361 15.690 1.00 67.75 120 ASP A O 1
ATOM 911 N N . VAL A 1 121 ? -11.952 2.500 16.836 1.00 72.06 121 VAL A N 1
ATOM 912 C CA . VAL A 1 121 ? -12.695 1.565 15.982 1.00 72.06 121 VAL A CA 1
ATOM 913 C C . VAL A 1 121 ? -13.603 0.711 16.862 1.00 72.06 121 VAL A C 1
ATOM 915 O O . VAL A 1 121 ? -13.124 -0.017 17.731 1.00 72.06 121 VAL A O 1
ATOM 918 N N . SER A 1 122 ? -14.917 0.773 16.649 1.00 66.00 122 SER A N 1
ATOM 919 C CA . SER A 1 122 ? -15.870 -0.142 17.288 1.00 66.00 122 SER A CA 1
ATOM 920 C C . SER A 1 122 ? -16.159 -1.310 16.359 1.00 66.00 122 SER A C 1
ATOM 922 O O . SER A 1 122 ? -16.483 -1.110 15.192 1.00 66.00 122 SER A O 1
ATOM 924 N N . PHE A 1 123 ? -16.082 -2.528 16.886 1.00 58.53 123 PHE A N 1
ATOM 925 C CA . PHE A 1 123 ? -16.616 -3.704 16.209 1.00 58.53 123 PHE A CA 1
ATOM 926 C C . PHE A 1 123 ? -17.945 -4.065 16.851 1.00 58.53 123 PHE A C 1
ATOM 928 O O . PHE A 1 123 ? -17.993 -4.395 18.037 1.00 58.53 123 PHE A O 1
ATOM 935 N N . SER A 1 124 ? -19.012 -4.047 16.057 1.00 51.03 124 SER A N 1
ATOM 936 C CA . SER A 1 124 ? -20.210 -4.792 16.418 1.00 51.03 124 SER A CA 1
ATOM 937 C C . SER A 1 124 ? -19.896 -6.279 16.342 1.00 51.03 124 SER A C 1
ATOM 939 O O . SER A 1 124 ? -19.302 -6.699 15.344 1.00 51.03 124 SER A O 1
ATOM 941 N N . PRO A 1 125 ? -20.254 -7.098 17.351 1.00 49.56 125 PRO A N 1
ATOM 942 C CA . PRO A 1 125 ? -20.223 -8.533 17.171 1.00 49.56 125 PRO A CA 1
ATOM 943 C C . PRO A 1 125 ? -21.229 -8.830 16.061 1.00 49.56 125 PRO A C 1
ATOM 945 O O . PRO A 1 125 ? -22.440 -8.812 16.279 1.00 49.56 125 PRO A O 1
ATOM 948 N N . LEU A 1 126 ? -20.732 -9.040 14.841 1.00 43.66 126 LEU A N 1
ATOM 949 C CA . LEU A 1 126 ? -21.489 -9.728 13.813 1.00 43.66 126 LEU A CA 1
ATOM 950 C C . LEU A 1 126 ? -21.932 -11.033 14.468 1.00 43.66 126 LEU A C 1
ATOM 952 O O . LEU A 1 126 ? -21.106 -11.897 14.759 1.00 43.66 126 LEU A O 1
ATOM 956 N N . LYS A 1 127 ? -23.232 -11.137 14.763 1.00 41.12 127 LYS A N 1
ATOM 957 C CA . LYS A 1 127 ? -23.870 -12.426 14.989 1.00 41.12 127 LYS A CA 1
ATOM 958 C C . LYS A 1 127 ? -23.552 -13.236 13.742 1.00 41.12 127 LYS A C 1
ATOM 960 O O . LYS A 1 127 ? -24.099 -12.967 12.677 1.00 41.12 127 LYS A O 1
ATOM 965 N N . VAL A 1 128 ? -22.602 -14.154 13.877 1.00 33.91 128 VAL A N 1
ATOM 966 C CA . VAL A 1 128 ? -22.441 -15.266 12.954 1.00 33.91 128 VAL A CA 1
ATOM 967 C C . VAL A 1 128 ? -23.743 -16.054 13.099 1.00 33.91 128 VAL A C 1
ATOM 969 O O . VAL A 1 128 ? -23.927 -16.755 14.093 1.00 33.91 128 VAL A O 1
ATOM 972 N N . LEU A 1 129 ? -24.698 -15.776 12.211 1.00 36.81 129 LEU A N 1
ATOM 973 C CA . LEU A 1 129 ? -25.852 -16.631 11.950 1.00 36.81 129 LEU A CA 1
ATOM 974 C C . LEU A 1 129 ? -25.440 -17.667 10.908 1.00 36.81 129 LEU A C 1
ATOM 976 O O . LEU A 1 129 ? -24.731 -17.268 9.955 1.00 36.81 129 LEU A O 1
#

Radius of gyration: 22.62 Å; chains: 1; bounding box: 48×34×60 Å